Protein AF-A0A811RW99-F1 (afdb_monomer)

Foldseek 3Di:
DDDPPPDPDPDPDDPQPPVRVVVVVCLVCVVPDPPCVVVVNHRPPPPDPVNVVVVVVVVVVVVVVVVVVVVVVVVVVVVVVVVVVVVVVVVVD

Organism: NCBI:txid422564

Secondary structure (DSSP, 8-state):
------PPPTT---PPPHHHHHHHHHHHHTTT-HHHHHTT---TT---HHHHHHHHHHHHHHHHHHHHHHHHHHHHHHHHHHHHHHHHHHHT-

Radius of gyration: 33.34 Å; Cα contacts (8 Å, |Δi|>4): 12; chains: 1; bounding box: 109×20×62 Å

Solvent-accessible surface area (backbone atoms only — not comparable to full-atom values): 5739 Å² total; per-residue (Å²): 136,84,84,84,72,80,74,79,72,90,80,70,73,73,80,74,48,70,69,55,52,49,49,54,49,46,69,75,40,44,92,75,42,62,66,43,57,75,70,67,50,82,42,98,79,70,72,47,73,68,54,52,52,48,51,52,54,50,51,52,50,53,51,55,51,49,55,50,50,54,51,51,50,52,52,50,53,55,51,49,53,51,48,52,54,53,50,53,57,59,75,72,107

Mean predicted aligned error: 16.3 Å

Sequence (93 aa):
MENMLAQPAEGLETPRSSTEIVSKVLSQTSAASTFLKNAGLQTPGSKSARSVAREAQLQEQLQAEKTWADLLQQELDTLKKKGEETEDALAKT

Structure (mmCIF, N/CA/C/O backbone):
data_AF-A0A811RW99-F1
#
_entry.id   AF-A0A811RW99-F1
#
loop_
_atom_site.group_PDB
_atom_site.id
_atom_site.type_symbol
_atom_site.label_atom_id
_atom_site.label_alt_id
_atom_site.label_comp_id
_atom_site.label_asym_id
_atom_site.label_entity_id
_atom_site.label_seq_id
_atom_site.pdbx_PDB_ins_code
_atom_site.Cartn_x
_atom_site.Cartn_y
_atom_site.Cartn_z
_atom_site.occupancy
_atom_site.B_iso_or_equiv
_atom_site.auth_seq_id
_atom_site.auth_comp_id
_atom_site.auth_asym_id
_atom_site.auth_atom_id
_atom_site.pdbx_PDB_model_num
ATOM 1 N N . MET A 1 1 ? -70.561 -12.699 2.367 1.00 40.91 1 MET A N 1
ATOM 2 C CA . MET A 1 1 ? -69.674 -12.601 3.541 1.00 40.91 1 MET A CA 1
ATOM 3 C C . MET A 1 1 ? -68.548 -11.676 3.137 1.00 40.91 1 MET A C 1
ATOM 5 O O . MET A 1 1 ? -67.789 -12.037 2.250 1.00 40.91 1 MET A O 1
ATOM 9 N N . GLU A 1 2 ? -68.570 -10.444 3.642 1.00 42.38 2 GLU A N 1
ATOM 10 C CA . GLU A 1 2 ? -67.573 -9.416 3.330 1.00 42.38 2 GLU A CA 1
ATOM 11 C C . GLU A 1 2 ? -66.230 -9.752 3.980 1.00 42.38 2 GLU A C 1
ATOM 13 O O . GLU A 1 2 ? -66.162 -10.171 5.137 1.00 42.38 2 GLU A O 1
ATOM 18 N N . ASN A 1 3 ? -65.159 -9.578 3.212 1.00 48.56 3 ASN A N 1
ATOM 19 C CA . ASN A 1 3 ? -63.798 -9.874 3.625 1.00 48.56 3 ASN A CA 1
ATOM 20 C C . ASN A 1 3 ? -63.274 -8.735 4.508 1.00 48.56 3 ASN A C 1
ATOM 22 O O . ASN A 1 3 ? -62.841 -7.703 4.000 1.00 48.56 3 ASN A O 1
ATOM 26 N N . MET A 1 4 ? -63.267 -8.929 5.828 1.00 50.94 4 MET A N 1
ATOM 27 C CA . MET A 1 4 ? -62.527 -8.066 6.753 1.00 50.94 4 MET A CA 1
ATOM 28 C C . MET A 1 4 ? -61.027 -8.389 6.698 1.00 50.94 4 MET A C 1
ATOM 30 O O . MET A 1 4 ? -60.480 -9.033 7.590 1.00 50.94 4 MET A O 1
ATOM 34 N N . LEU A 1 5 ? -60.341 -7.938 5.647 1.00 55.78 5 LEU A N 1
ATOM 35 C CA . LEU A 1 5 ? -58.892 -7.755 5.711 1.00 55.78 5 LEU A CA 1
ATOM 36 C C . LEU A 1 5 ? -58.646 -6.404 6.380 1.00 55.78 5 LEU A C 1
ATOM 38 O O . LEU A 1 5 ? -58.714 -5.360 5.736 1.00 55.78 5 LEU A O 1
ATOM 42 N N . ALA A 1 6 ? -58.420 -6.431 7.694 1.00 54.50 6 ALA A N 1
ATOM 43 C CA . ALA A 1 6 ? -57.937 -5.269 8.422 1.00 54.50 6 ALA A CA 1
ATOM 44 C C . ALA A 1 6 ? -56.634 -4.796 7.760 1.00 54.50 6 ALA A C 1
ATOM 46 O O . ALA A 1 6 ? -55.632 -5.513 7.759 1.00 54.50 6 ALA A O 1
ATOM 47 N N . GLN A 1 7 ? -56.673 -3.610 7.151 1.00 55.09 7 GLN A N 1
ATOM 48 C CA . GLN A 1 7 ? -55.470 -2.932 6.684 1.00 55.09 7 GLN A CA 1
ATOM 49 C C . GLN A 1 7 ? -54.531 -2.741 7.887 1.00 55.09 7 GLN A C 1
ATOM 51 O O . GLN A 1 7 ? -55.007 -2.357 8.961 1.00 55.09 7 GLN A O 1
ATOM 56 N N . PRO A 1 8 ? -53.221 -3.015 7.757 1.00 46.69 8 PRO A N 1
ATOM 57 C CA . PRO A 1 8 ? -52.280 -2.709 8.822 1.00 46.69 8 PRO A CA 1
ATOM 58 C C . PRO A 1 8 ? -52.302 -1.197 9.045 1.00 46.69 8 PRO A C 1
ATOM 60 O O . PRO A 1 8 ? -52.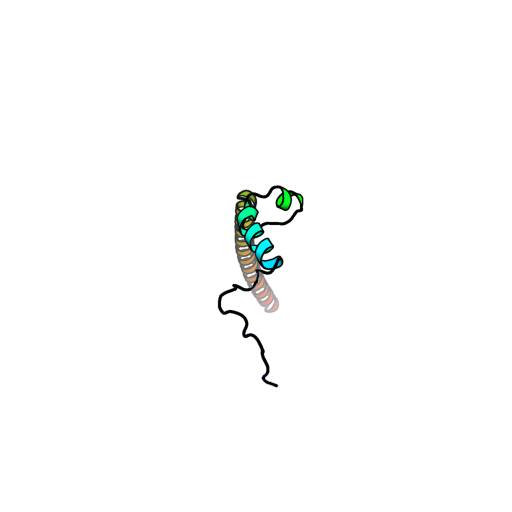211 -0.433 8.086 1.00 46.69 8 PRO A O 1
ATOM 63 N N . ALA A 1 9 ? -52.463 -0.769 10.295 1.00 49.41 9 ALA A N 1
ATOM 64 C CA . ALA A 1 9 ? -52.457 0.642 10.645 1.00 49.41 9 ALA A CA 1
ATOM 65 C C . ALA A 1 9 ? -51.142 1.298 10.182 1.00 49.41 9 ALA A C 1
ATOM 67 O O . ALA A 1 9 ? -50.056 0.928 10.634 1.00 49.41 9 ALA A O 1
ATOM 68 N N . GLU A 1 10 ? -51.267 2.266 9.276 1.00 46.44 10 GLU A N 1
ATOM 69 C CA . GLU A 1 10 ? -50.217 3.199 8.868 1.00 46.44 10 GLU A CA 1
ATOM 70 C C . GLU A 1 10 ? -49.649 3.885 10.122 1.00 46.44 10 GLU A C 1
ATOM 72 O O . GLU A 1 10 ? -50.343 4.661 10.780 1.00 46.44 10 GLU A O 1
ATOM 77 N N . GLY A 1 11 ? -48.404 3.567 10.492 1.00 50.75 11 GLY A N 1
ATOM 78 C CA . GLY A 1 11 ? -47.699 4.261 11.577 1.00 50.75 11 GLY A CA 1
ATOM 79 C C . GLY A 1 11 ? -46.827 3.407 12.496 1.00 50.75 11 GLY A C 1
ATOM 80 O O . GLY A 1 11 ? -46.096 3.967 13.311 1.00 50.75 11 GLY A O 1
ATOM 81 N N . LEU A 1 12 ? -46.841 2.078 12.385 1.00 47.62 12 LEU A N 1
ATOM 82 C CA . LEU A 1 12 ? -45.836 1.266 13.072 1.00 47.62 12 LEU A CA 1
ATOM 83 C C . LEU A 1 12 ? -44.579 1.226 12.204 1.00 47.62 12 LEU A C 1
ATOM 85 O O . LEU A 1 12 ? -44.529 0.470 11.234 1.00 47.62 12 LEU A O 1
ATOM 89 N N . GLU A 1 13 ? -43.570 2.044 12.544 1.00 58.84 13 GLU A N 1
ATOM 90 C CA . GLU A 1 13 ? -42.199 1.795 12.080 1.00 58.84 13 GLU A CA 1
ATOM 91 C C . GLU A 1 13 ? -41.948 0.292 12.223 1.00 58.84 13 GLU A C 1
ATOM 93 O O . GLU A 1 13 ? -42.171 -0.272 13.300 1.00 58.84 13 GLU A O 1
ATOM 98 N N . THR A 1 14 ? -41.548 -0.366 11.132 1.00 61.38 14 THR A N 1
ATOM 99 C CA . THR A 1 14 ? -41.188 -1.786 11.152 1.00 61.38 14 THR A CA 1
ATOM 100 C C . THR A 1 14 ? -40.336 -2.052 12.392 1.00 61.38 14 THR A C 1
ATOM 102 O O . THR A 1 14 ? -39.360 -1.315 12.584 1.00 61.38 14 THR A O 1
ATOM 105 N N . PRO A 1 15 ? -40.682 -3.036 13.250 1.00 64.94 15 PRO A N 1
ATOM 106 C CA . PRO A 1 15 ? -39.892 -3.315 14.437 1.00 64.94 15 PRO A CA 1
ATOM 107 C C . PRO A 1 15 ? -38.443 -3.495 13.994 1.00 64.94 15 PRO A C 1
ATOM 109 O O . PRO A 1 15 ? -38.163 -4.376 13.179 1.00 64.94 15 PRO A O 1
ATOM 112 N N . ARG A 1 16 ? -37.552 -2.602 14.449 1.00 70.56 16 ARG A N 1
ATOM 113 C CA . ARG A 1 16 ? -36.153 -2.599 14.007 1.00 70.56 16 ARG A CA 1
ATOM 114 C C . ARG A 1 16 ? -35.600 -4.006 14.163 1.00 70.56 16 ARG A C 1
ATOM 116 O O . ARG A 1 16 ? -35.724 -4.604 15.235 1.00 70.56 16 ARG A O 1
ATOM 123 N N . SER A 1 17 ? -35.018 -4.534 13.091 1.00 84.25 17 SER A N 1
ATOM 124 C CA . SER A 1 17 ? -34.448 -5.877 13.122 1.00 84.25 17 SER A CA 1
ATOM 125 C C . SER A 1 17 ? -33.398 -5.944 14.229 1.00 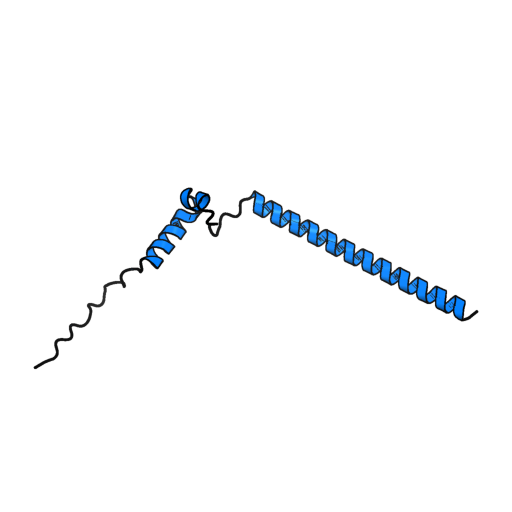84.25 17 SER A C 1
ATOM 127 O O . SER A 1 17 ? -32.647 -4.987 14.434 1.00 84.25 17 SER A O 1
ATOM 129 N N . SER A 1 18 ? -33.291 -7.072 14.934 1.00 84.75 18 SER A N 1
ATOM 130 C CA . SER A 1 18 ? -32.282 -7.238 15.988 1.00 84.75 18 SER A CA 1
ATOM 131 C C . SER A 1 18 ? -30.870 -6.940 15.473 1.00 84.75 18 SER A C 1
ATOM 133 O O . SER A 1 18 ? -30.076 -6.328 16.181 1.00 84.75 18 SER A O 1
ATOM 135 N N . THR A 1 19 ? -30.576 -7.283 14.216 1.00 82.12 19 THR A N 1
ATOM 136 C CA . THR A 1 19 ? -29.320 -6.924 13.540 1.00 82.12 19 THR A CA 1
ATOM 137 C C . THR A 1 19 ? -29.120 -5.418 13.397 1.00 82.12 19 THR A C 1
ATOM 139 O O . THR A 1 19 ? -28.010 -4.931 13.591 1.00 82.12 19 THR A O 1
ATOM 142 N N . GLU A 1 20 ? -30.175 -4.666 13.100 1.00 82.81 20 GLU A N 1
ATOM 143 C CA . GLU A 1 20 ? -30.127 -3.210 12.957 1.00 82.81 20 GLU A CA 1
ATOM 144 C C . GLU A 1 20 ? -29.924 -2.523 14.314 1.00 82.81 20 GLU A C 1
ATOM 146 O O . GLU A 1 20 ? -29.103 -1.615 14.447 1.00 82.81 20 GLU A O 1
ATOM 151 N N . ILE A 1 21 ? -30.607 -3.015 15.353 1.00 83.44 21 ILE A N 1
ATOM 152 C CA . ILE A 1 21 ? -30.440 -2.536 16.731 1.00 83.44 21 ILE A CA 1
ATOM 153 C C . ILE A 1 21 ? -29.007 -2.790 17.205 1.00 83.44 21 ILE A C 1
ATOM 155 O O . ILE A 1 21 ? -28.348 -1.875 17.700 1.00 83.44 21 ILE A O 1
ATOM 159 N N . VAL A 1 22 ? -28.501 -4.012 17.017 1.00 81.69 22 VAL A N 1
ATOM 160 C CA . VAL A 1 22 ? -27.128 -4.377 17.387 1.00 81.69 22 VAL A CA 1
ATOM 161 C C . VAL A 1 22 ? -26.122 -3.545 16.599 1.00 81.69 22 VAL A C 1
ATOM 163 O O . VAL A 1 22 ? -25.193 -3.014 17.199 1.00 81.69 22 VAL A O 1
ATOM 166 N N . SER A 1 23 ? -26.321 -3.356 15.291 1.00 79.94 23 SER A N 1
ATOM 167 C CA . SER A 1 23 ? -25.457 -2.503 14.468 1.00 79.94 23 SER A CA 1
ATOM 168 C C . SER A 1 23 ? -25.406 -1.071 15.006 1.00 79.94 23 SER A C 1
ATOM 170 O O . SER A 1 23 ? -24.317 -0.552 15.243 1.00 79.94 23 SER A O 1
ATOM 172 N N . LYS A 1 24 ? -26.559 -0.464 15.313 1.00 80.38 24 LYS A N 1
ATOM 173 C CA . LYS A 1 24 ? -26.625 0.902 15.849 1.00 80.38 24 LYS A CA 1
ATOM 174 C C . LYS A 1 24 ? -25.947 1.036 17.210 1.00 80.38 24 LYS A C 1
ATOM 176 O O . LYS A 1 24 ? -25.188 1.982 17.414 1.00 80.38 24 LYS A O 1
ATOM 181 N N . VAL A 1 25 ? -26.179 0.088 18.118 1.00 78.25 25 VAL A N 1
ATOM 182 C CA . VAL A 1 25 ? -25.514 0.067 19.426 1.00 78.25 25 VAL A CA 1
ATOM 183 C C . VAL A 1 25 ? -24.009 -0.073 19.228 1.00 78.25 25 VAL A C 1
ATOM 185 O O . VAL A 1 25 ? -23.256 0.764 19.716 1.00 78.25 25 VAL A O 1
ATOM 188 N N . LEU A 1 26 ? -23.554 -1.052 18.443 1.00 77.25 26 LEU A N 1
ATOM 189 C CA . LEU A 1 26 ? -22.133 -1.258 18.165 1.00 77.25 26 LEU A CA 1
ATOM 190 C C . LEU A 1 26 ? -21.476 -0.028 17.532 1.00 77.25 26 LEU A C 1
ATOM 192 O O . LEU A 1 26 ? -20.348 0.280 17.903 1.00 77.25 26 LEU A O 1
ATOM 196 N N . SER A 1 27 ? -22.152 0.710 16.650 1.00 72.88 27 SER A N 1
ATOM 197 C CA . SER A 1 27 ? -21.642 1.974 16.103 1.00 72.88 27 SER A CA 1
ATOM 198 C C . SER A 1 27 ? -21.522 3.077 17.160 1.00 72.88 27 SER A C 1
ATOM 200 O O . SER A 1 27 ? -20.587 3.869 17.104 1.00 72.88 27 SER A O 1
ATOM 202 N N . GLN A 1 28 ? -22.419 3.117 18.149 1.00 73.94 28 GLN A N 1
ATOM 203 C CA . GLN A 1 28 ? -22.387 4.098 19.241 1.00 73.94 28 GLN A CA 1
ATOM 204 C C . GLN A 1 28 ? -21.333 3.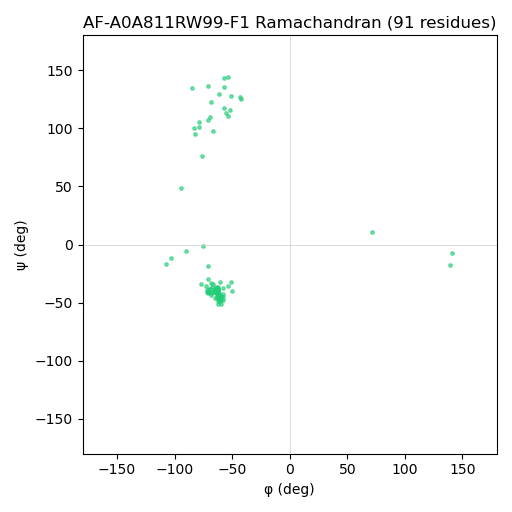775 20.316 1.00 73.94 28 GLN A C 1
ATOM 206 O O . GLN A 1 28 ? -20.745 4.690 20.887 1.00 73.94 28 GLN A O 1
ATOM 211 N N . THR A 1 29 ? -21.072 2.492 20.597 1.00 70.38 29 THR A N 1
ATOM 212 C CA . THR A 1 29 ? -20.143 2.045 21.663 1.00 70.38 29 THR A CA 1
ATOM 213 C C . THR A 1 29 ? -18.771 1.567 21.154 1.00 70.38 29 THR A C 1
ATOM 215 O O . THR A 1 29 ? -17.820 1.446 21.931 1.00 70.38 29 THR A O 1
ATOM 218 N N . SER A 1 30 ? -18.602 1.369 19.840 1.00 65.19 30 SER A N 1
ATOM 219 C CA . SER A 1 30 ? -17.408 0.752 19.228 1.00 65.19 30 SER A CA 1
ATOM 220 C C . SER A 1 30 ? -16.064 1.337 19.673 1.00 65.19 30 SER A C 1
ATOM 222 O O . SER A 1 30 ? -15.105 0.600 19.893 1.00 65.19 30 SER A O 1
ATOM 224 N N . ALA A 1 31 ? -15.947 2.653 19.835 1.00 62.44 31 ALA A N 1
ATOM 225 C CA . ALA A 1 31 ? -14.666 3.255 20.213 1.00 62.44 31 ALA A CA 1
ATOM 226 C C . ALA A 1 31 ? -14.266 2.952 21.679 1.00 62.44 31 ALA A C 1
ATOM 228 O O . ALA A 1 31 ? -13.076 2.846 22.007 1.00 62.44 31 ALA A O 1
ATOM 229 N N . ALA A 1 32 ? -15.255 2.772 22.561 1.00 65.19 32 ALA A N 1
ATOM 230 C CA . ALA A 1 32 ? -15.072 2.691 24.010 1.00 65.19 32 ALA A CA 1
ATOM 231 C C . ALA A 1 32 ? -15.243 1.277 24.592 1.00 65.19 32 ALA A C 1
ATOM 233 O O . ALA A 1 32 ? -14.792 1.030 25.708 1.00 65.19 32 ALA A O 1
ATOM 234 N N . SER A 1 33 ? -15.847 0.332 23.863 1.00 73.88 33 SER A N 1
ATOM 235 C CA . SER A 1 33 ? -16.119 -1.010 24.390 1.00 73.88 33 SER A CA 1
ATOM 236 C C . SER A 1 33 ? -14.849 -1.852 24.568 1.00 73.88 33 SER A C 1
ATOM 238 O O . SER A 1 33 ? -14.275 -2.370 23.608 1.00 73.88 33 SER A O 1
ATOM 240 N N . THR A 1 34 ? -14.431 -2.046 25.821 1.00 74.31 34 THR A N 1
ATOM 241 C CA . THR A 1 34 ? -13.345 -2.969 26.202 1.00 74.31 34 THR A CA 1
ATOM 242 C C . THR A 1 34 ? -13.662 -4.413 25.815 1.00 74.31 34 THR A C 1
ATOM 244 O O . THR A 1 3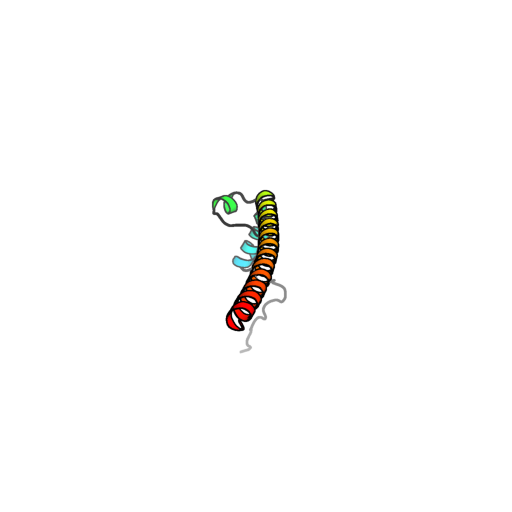4 ? -12.765 -5.161 25.442 1.00 74.31 34 THR A O 1
ATOM 247 N N . PHE A 1 35 ? -14.941 -4.801 25.836 1.00 79.19 35 PHE A N 1
ATOM 248 C CA . PHE A 1 35 ? -15.375 -6.140 25.439 1.00 79.19 35 PHE A CA 1
ATOM 249 C C . PHE A 1 35 ? -15.0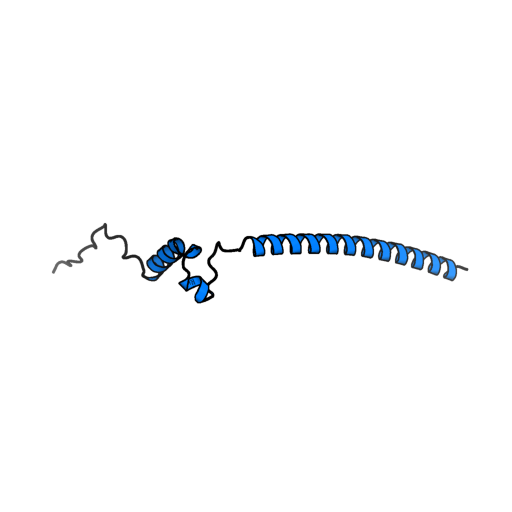13 -6.454 23.981 1.00 79.19 35 PHE A C 1
ATOM 251 O O . PHE A 1 35 ? -14.420 -7.495 23.711 1.00 79.19 35 PHE A O 1
ATOM 258 N N . LEU A 1 36 ? -15.293 -5.534 23.049 1.00 78.38 36 LEU A N 1
ATOM 259 C CA . LEU A 1 36 ? -14.970 -5.725 21.628 1.00 78.38 36 LEU A CA 1
ATOM 260 C C . LEU A 1 36 ? -13.456 -5.783 21.391 1.00 78.38 36 LEU A C 1
ATOM 262 O O . LEU A 1 36 ? -12.988 -6.616 20.618 1.00 78.38 36 LEU A O 1
ATOM 266 N N . LYS A 1 37 ? -12.688 -4.959 22.120 1.00 75.75 37 LYS A N 1
ATOM 267 C CA . LYS A 1 37 ? -11.216 -4.980 22.090 1.00 75.75 37 LYS A CA 1
ATOM 268 C C . LYS A 1 37 ? -10.665 -6.325 22.565 1.00 75.75 37 LYS A C 1
ATOM 270 O O . LYS A 1 37 ? -9.798 -6.889 21.906 1.00 75.75 37 LYS A O 1
ATOM 275 N N . ASN A 1 38 ? -11.206 -6.863 23.658 1.00 80.19 38 ASN A N 1
ATOM 276 C CA . ASN A 1 38 ? -10.805 -8.165 24.195 1.00 80.19 38 ASN A CA 1
ATOM 277 C C . ASN A 1 38 ? -11.211 -9.326 23.276 1.00 80.19 38 ASN A C 1
ATOM 279 O O . ASN A 1 38 ? -10.485 -10.309 23.182 1.00 80.19 38 ASN A O 1
ATOM 283 N N . ALA A 1 39 ? -12.337 -9.201 22.570 1.00 81.94 39 ALA A N 1
ATOM 284 C CA . ALA A 1 39 ? -12.789 -10.170 21.573 1.00 81.94 39 ALA A CA 1
ATOM 285 C C . ALA A 1 39 ? -12.000 -10.107 20.246 1.00 81.94 39 ALA A C 1
ATOM 287 O O . ALA A 1 39 ? -12.298 -10.862 19.324 1.00 81.94 39 ALA A O 1
ATOM 288 N N . GLY A 1 40 ? -11.023 -9.200 20.115 1.00 73.38 40 GLY A N 1
ATOM 289 C CA . GLY A 1 40 ? -10.239 -9.018 18.890 1.00 73.38 40 GLY A CA 1
ATOM 290 C C . GLY A 1 40 ? -11.018 -8.379 17.735 1.00 73.38 40 GLY A C 1
ATOM 291 O O . GLY A 1 40 ? -10.528 -8.339 16.606 1.00 73.38 40 GLY A O 1
ATOM 292 N N . LEU A 1 41 ? -12.220 -7.861 17.997 1.00 74.94 41 LEU A N 1
ATOM 293 C CA . LEU A 1 41 ? -13.045 -7.204 16.994 1.00 74.94 41 LEU A CA 1
ATOM 294 C C . LEU A 1 41 ? -12.522 -5.780 16.789 1.00 74.94 41 LEU A C 1
ATOM 296 O O . LEU A 1 41 ? -12.700 -4.901 17.634 1.00 74.94 41 LEU A O 1
ATOM 300 N N . GLN A 1 42 ? -11.839 -5.563 15.663 1.00 64.94 42 GLN A N 1
ATOM 301 C CA . GLN A 1 42 ? -11.343 -4.242 15.295 1.00 64.94 42 GLN A CA 1
ATOM 302 C C . GLN A 1 42 ? -12.516 -3.324 14.974 1.00 64.94 42 GLN A C 1
ATOM 304 O O . GLN A 1 42 ? -13.326 -3.609 14.092 1.00 64.94 42 GLN A O 1
ATOM 309 N N . THR A 1 43 ? -12.605 -2.210 15.691 1.00 65.81 43 THR A N 1
ATOM 310 C CA . THR A 1 43 ? -13.657 -1.233 15.445 1.00 65.81 43 THR A CA 1
ATOM 311 C C . THR A 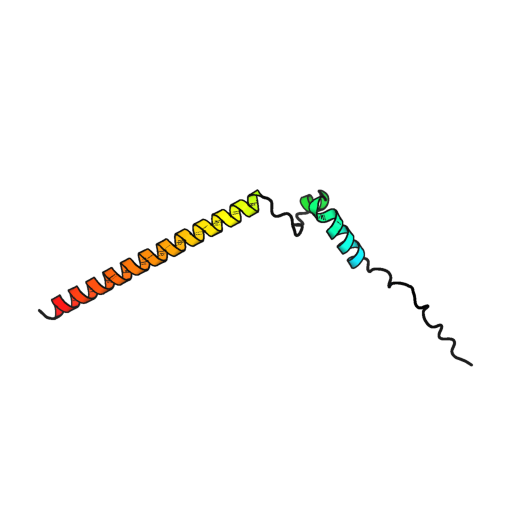1 43 ? -13.238 -0.284 14.323 1.00 65.81 43 THR A C 1
ATOM 313 O O . THR A 1 43 ? -12.086 0.174 14.302 1.00 65.81 43 THR A O 1
ATOM 316 N N . PRO A 1 44 ? -14.134 -0.000 13.358 1.00 56.84 44 PRO A N 1
ATOM 317 C CA . PRO A 1 44 ? -13.835 0.884 12.239 1.00 56.84 44 PRO A CA 1
ATOM 318 C C . PRO A 1 44 ? -13.641 2.301 12.786 1.00 56.84 44 PRO A C 1
ATOM 320 O O . PRO A 1 44 ? -14.597 3.003 13.092 1.00 56.84 44 PRO A O 1
ATOM 323 N N . GLY A 1 45 ? -12.386 2.691 12.999 1.00 57.06 45 GLY A N 1
ATOM 324 C CA . GLY A 1 45 ? -12.018 3.993 13.563 1.00 57.06 45 GLY A CA 1
ATOM 325 C C . GLY A 1 45 ? -10.880 3.939 14.575 1.00 57.06 45 GLY A C 1
ATOM 326 O O . GLY A 1 45 ? -10.229 4.951 14.807 1.00 57.06 45 GLY A O 1
ATOM 327 N N . SER A 1 46 ? -10.562 2.769 15.134 1.00 59.31 46 SER A N 1
ATOM 328 C CA . SER A 1 46 ? -9.479 2.638 16.113 1.00 59.31 46 SER A CA 1
ATOM 329 C C . SER A 1 46 ? -8.152 2.219 15.466 1.00 59.31 46 SER A C 1
ATOM 331 O O . SER A 1 46 ? -7.476 1.314 15.960 1.00 59.31 46 SER A O 1
ATOM 333 N N . LYS A 1 47 ? -7.728 2.877 14.377 1.00 64.31 47 LYS A N 1
ATOM 334 C CA . LYS A 1 47 ? -6.299 2.848 14.029 1.00 64.31 47 LYS A CA 1
ATOM 335 C C . LYS A 1 47 ? -5.585 3.659 15.110 1.00 64.31 47 LYS A C 1
ATOM 337 O O . LYS A 1 47 ? -5.774 4.867 15.207 1.00 64.31 47 LYS A O 1
ATOM 342 N N . SER A 1 48 ? -4.822 2.991 15.973 1.00 70.12 48 SER A N 1
ATOM 343 C CA . SER A 1 48 ? -4.021 3.672 16.994 1.00 70.12 48 SER A CA 1
ATOM 344 C C . SER A 1 48 ? -3.132 4.729 16.328 1.00 70.12 48 SER A C 1
ATOM 346 O O . SER A 1 48 ? -2.600 4.488 15.247 1.00 70.12 48 SER A O 1
ATOM 348 N N . ALA A 1 49 ? -2.895 5.875 16.972 1.00 75.81 49 ALA A N 1
ATOM 349 C CA . ALA A 1 49 ? -1.961 6.882 16.453 1.00 75.81 49 ALA A CA 1
ATOM 350 C C . ALA A 1 49 ? -0.592 6.267 16.090 1.00 75.81 49 ALA A C 1
ATOM 352 O O . ALA A 1 49 ? 0.027 6.643 15.098 1.00 75.81 49 ALA A O 1
ATOM 353 N N . ARG A 1 50 ? -0.172 5.227 16.828 1.00 76.94 50 ARG A N 1
ATOM 354 C CA . ARG A 1 50 ? 1.022 4.430 16.523 1.00 76.94 50 ARG A CA 1
ATOM 355 C C . ARG A 1 50 ? 0.910 3.649 15.208 1.00 76.94 50 ARG A C 1
ATOM 357 O O . ARG A 1 50 ? 1.899 3.559 14.489 1.00 76.94 50 ARG A O 1
ATOM 364 N N . SER A 1 51 ? -0.250 3.072 14.888 1.00 79.75 51 SER A N 1
ATOM 365 C CA . SER A 1 51 ? -0.435 2.357 13.619 1.00 79.75 51 SER A CA 1
ATOM 366 C C . SER A 1 51 ? -0.464 3.316 12.435 1.00 79.75 51 SER A C 1
ATOM 368 O O . SER A 1 51 ? 0.125 3.000 11.411 1.00 79.75 51 SER A O 1
ATOM 370 N N . VAL A 1 52 ? -1.077 4.494 12.590 1.00 83.56 52 VAL A N 1
ATOM 371 C CA . VAL A 1 52 ? -1.087 5.538 11.550 1.00 83.56 52 VAL A CA 1
ATOM 372 C C . VAL A 1 52 ? 0.327 6.063 11.292 1.00 83.56 52 VAL A C 1
ATOM 374 O O . VAL A 1 52 ? 0.752 6.135 10.145 1.00 83.56 52 VAL A O 1
ATOM 377 N N . ALA A 1 53 ? 1.092 6.349 12.351 1.00 84.88 53 ALA A N 1
ATOM 378 C CA . ALA A 1 53 ? 2.485 6.773 12.221 1.00 84.88 53 ALA A CA 1
ATOM 379 C C . ALA A 1 53 ? 3.354 5.702 11.541 1.00 84.88 53 ALA A C 1
ATOM 381 O O . ALA A 1 53 ? 4.157 6.016 10.668 1.00 84.88 53 ALA A O 1
ATOM 382 N N . ARG A 1 54 ? 3.159 4.423 11.892 1.00 89.31 54 ARG A N 1
ATOM 383 C CA . ARG A 1 54 ? 3.872 3.309 11.255 1.00 89.31 54 ARG A CA 1
ATOM 384 C C . ARG A 1 54 ? 3.500 3.154 9.780 1.00 89.31 54 ARG A C 1
ATOM 386 O O . ARG A 1 54 ? 4.374 2.881 8.969 1.00 89.31 54 ARG A O 1
ATOM 393 N N . GLU A 1 55 ? 2.225 3.308 9.435 1.00 88.62 55 GLU A N 1
ATOM 394 C CA . GLU A 1 55 ? 1.744 3.262 8.049 1.00 88.62 55 GLU A CA 1
ATOM 395 C C . GLU A 1 55 ? 2.377 4.385 7.213 1.00 88.62 55 GLU A C 1
ATOM 397 O O . GLU A 1 55 ? 2.920 4.109 6.146 1.00 88.62 55 GLU A O 1
ATOM 402 N N . ALA A 1 56 ? 2.422 5.612 7.742 1.00 91.06 56 ALA A N 1
ATOM 403 C CA . ALA A 1 56 ? 3.091 6.740 7.094 1.00 91.06 56 ALA A CA 1
ATOM 404 C C . ALA A 1 56 ? 4.602 6.500 6.908 1.00 91.06 56 ALA A C 1
ATOM 406 O O . ALA A 1 56 ? 5.129 6.686 5.815 1.00 91.06 56 ALA A O 1
ATOM 407 N N . GLN A 1 57 ? 5.288 6.002 7.942 1.00 93.88 57 GLN A N 1
ATOM 408 C CA . GLN A 1 57 ? 6.717 5.680 7.875 1.00 93.88 57 GLN A CA 1
ATOM 409 C C . GLN A 1 57 ? 7.023 4.578 6.844 1.00 93.88 57 GLN A C 1
ATOM 411 O O . GLN A 1 57 ? 8.066 4.594 6.191 1.00 93.88 57 GLN A O 1
ATOM 416 N N . LEU A 1 58 ? 6.141 3.583 6.706 1.00 95.38 58 LEU A N 1
ATOM 417 C CA . LEU A 1 58 ? 6.288 2.532 5.696 1.00 95.38 58 LEU A CA 1
ATOM 418 C C . LEU A 1 58 ? 6.076 3.078 4.283 1.00 95.38 58 LEU A C 1
ATOM 420 O O . LEU A 1 58 ? 6.792 2.685 3.365 1.00 95.38 58 LEU A O 1
ATOM 424 N N . GLN A 1 59 ? 5.123 3.994 4.105 1.00 94.69 59 GLN A N 1
ATOM 425 C CA . GLN A 1 59 ? 4.912 4.651 2.818 1.00 94.69 59 GLN A CA 1
ATOM 426 C C . GLN A 1 59 ? 6.115 5.501 2.405 1.00 94.69 59 GLN A C 1
ATOM 428 O O . GLN A 1 59 ? 6.508 5.449 1.243 1.00 94.69 59 GLN A O 1
ATOM 433 N N . GLU A 1 60 ? 6.725 6.234 3.336 1.00 94.94 60 GLU A N 1
ATOM 434 C CA . GLU A 1 60 ? 7.939 7.012 3.073 1.00 94.94 60 GLU A CA 1
ATOM 435 C C . GLU A 1 60 ? 9.102 6.117 2.623 1.00 94.94 60 GLU A C 1
ATOM 437 O O . GLU A 1 60 ? 9.710 6.374 1.585 1.00 94.94 60 GLU A O 1
ATOM 442 N N . GLN A 1 61 ? 9.357 5.018 3.344 1.00 95.56 61 GLN A N 1
ATOM 443 C CA . GLN A 1 61 ? 10.394 4.045 2.976 1.00 95.56 61 GLN A CA 1
ATOM 444 C C . GLN A 1 61 ? 10.159 3.458 1.583 1.00 95.56 61 GLN A C 1
ATOM 446 O O . GLN A 1 61 ? 11.092 3.376 0.791 1.00 95.56 61 GLN A O 1
ATOM 451 N N . LEU A 1 62 ? 8.911 3.111 1.256 1.00 96.31 62 LEU A N 1
ATOM 452 C CA . LEU A 1 62 ? 8.570 2.576 -0.059 1.00 96.31 62 LEU A CA 1
ATOM 453 C C . LEU A 1 62 ? 8.830 3.589 -1.183 1.00 96.31 62 LEU A C 1
ATOM 455 O O . LEU A 1 62 ? 9.247 3.205 -2.272 1.00 96.31 62 LEU A O 1
ATOM 459 N N . GLN A 1 63 ? 8.567 4.877 -0.947 1.00 95.75 63 GLN A N 1
ATOM 460 C CA . GLN A 1 63 ? 8.861 5.917 -1.934 1.00 95.75 63 GLN A CA 1
ATOM 461 C C . GLN A 1 63 ? 10.369 6.104 -2.110 1.00 95.75 63 GLN A C 1
ATOM 463 O O . GLN A 1 63 ? 10.832 6.167 -3.244 1.00 95.75 63 GLN A O 1
ATOM 468 N N . ALA A 1 64 ? 11.131 6.129 -1.015 1.00 95.56 64 ALA A N 1
ATOM 469 C CA . ALA A 1 64 ? 12.588 6.226 -1.070 1.00 95.56 64 ALA A CA 1
ATOM 470 C C . ALA A 1 64 ? 13.232 5.023 -1.783 1.00 95.56 64 ALA A C 1
ATOM 472 O O . ALA A 1 64 ? 14.179 5.182 -2.546 1.00 95.56 64 ALA A O 1
ATOM 473 N N . GLU A 1 65 ? 12.706 3.817 -1.568 1.00 94.88 65 GLU A N 1
ATOM 474 C CA . GLU A 1 65 ? 13.191 2.616 -2.249 1.00 94.88 65 GLU A CA 1
ATOM 475 C C . GLU A 1 65 ? 12.883 2.652 -3.750 1.00 94.88 65 GLU A C 1
ATOM 477 O O . GLU A 1 65 ? 13.748 2.325 -4.558 1.00 94.88 65 GLU A O 1
ATOM 482 N N . LYS A 1 66 ? 11.688 3.113 -4.141 1.00 96.31 66 LYS A N 1
ATOM 483 C CA . LYS A 1 66 ? 11.332 3.282 -5.558 1.00 96.31 66 LYS A CA 1
ATOM 484 C C . LYS A 1 66 ? 12.240 4.275 -6.268 1.00 96.31 66 LYS A C 1
ATOM 486 O O . LYS A 1 66 ? 12.755 3.956 -7.331 1.00 96.31 66 LYS A O 1
ATOM 491 N N . THR A 1 67 ? 12.475 5.445 -5.676 1.00 95.62 67 THR A N 1
ATOM 492 C CA . THR A 1 67 ? 13.356 6.442 -6.296 1.00 95.62 67 THR A CA 1
ATOM 493 C C . THR A 1 67 ? 14.788 5.935 -6.418 1.00 95.62 67 THR A C 1
ATOM 495 O O . THR A 1 67 ? 15.455 6.208 -7.414 1.00 95.62 67 THR A O 1
ATOM 498 N N . TRP A 1 68 ? 15.264 5.172 -5.431 1.00 95.19 68 TRP A N 1
ATOM 499 C CA . TRP A 1 68 ? 16.585 4.560 -5.491 1.00 95.19 68 TRP A CA 1
ATOM 500 C C . TRP A 1 68 ? 16.672 3.466 -6.562 1.00 95.19 68 TRP A C 1
ATOM 502 O O . TRP A 1 68 ? 17.648 3.419 -7.308 1.00 95.19 68 TRP A O 1
ATOM 512 N N . ALA A 1 69 ? 15.639 2.631 -6.688 1.00 96.12 69 ALA A N 1
ATOM 513 C CA . ALA A 1 69 ? 15.553 1.617 -7.734 1.00 96.12 69 ALA A CA 1
ATOM 514 C C . ALA A 1 69 ? 15.532 2.239 -9.140 1.00 96.12 69 ALA A C 1
ATOM 516 O O . ALA A 1 69 ? 16.249 1.765 -10.019 1.00 96.12 69 ALA A O 1
ATOM 517 N N . ASP A 1 70 ? 14.777 3.322 -9.337 1.00 95.62 70 ASP A N 1
ATOM 518 C CA . ASP A 1 70 ? 14.721 4.042 -10.614 1.00 95.62 70 ASP A CA 1
ATOM 519 C C . ASP A 1 70 ? 16.093 4.627 -10.991 1.00 95.62 70 ASP A C 1
ATOM 521 O O . ASP A 1 70 ? 16.533 4.505 -12.137 1.00 95.62 70 ASP A O 1
ATOM 525 N N . LEU A 1 71 ? 16.807 5.210 -10.021 1.00 96.00 71 LEU A N 1
ATOM 526 C CA . LEU A 1 71 ? 18.162 5.723 -10.236 1.00 96.00 71 LEU A CA 1
ATOM 527 C C . LEU A 1 71 ? 19.134 4.599 -10.615 1.00 96.00 71 LEU A C 1
ATOM 529 O O . LEU A 1 71 ? 19.898 4.736 -11.569 1.00 96.00 71 LEU A O 1
ATOM 533 N N . LEU A 1 72 ? 19.086 3.476 -9.895 1.00 95.81 72 LEU A N 1
ATOM 534 C CA . LEU A 1 72 ? 19.959 2.337 -10.158 1.00 95.81 72 LEU A CA 1
ATOM 535 C C . LEU A 1 72 ? 19.681 1.717 -11.534 1.00 95.81 72 LEU A C 1
ATOM 537 O O . LEU A 1 72 ? 20.614 1.354 -12.251 1.00 95.81 72 LEU A O 1
ATOM 541 N N . GLN A 1 73 ? 18.410 1.634 -11.932 1.00 95.56 73 GLN A N 1
ATOM 542 C CA . GLN A 1 73 ? 18.022 1.169 -13.260 1.00 95.56 73 GLN A CA 1
ATOM 543 C C . GLN A 1 73 ? 18.588 2.086 -14.351 1.00 95.56 73 GLN A C 1
ATOM 545 O O . GLN A 1 73 ? 19.155 1.600 -15.329 1.00 95.56 73 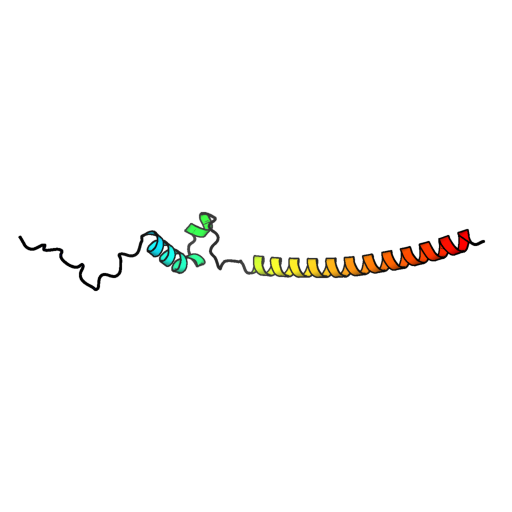GLN A O 1
ATOM 550 N N . GLN A 1 74 ? 18.505 3.405 -14.159 1.00 94.62 74 GLN A N 1
ATOM 551 C CA . GLN A 1 74 ? 19.087 4.369 -15.087 1.00 94.62 74 GLN A CA 1
ATOM 552 C C . GLN A 1 74 ? 20.610 4.201 -15.195 1.00 94.62 74 GLN A C 1
ATOM 554 O O . GLN A 1 74 ? 21.155 4.216 -16.301 1.00 94.62 74 GLN A O 1
ATOM 559 N N . GLU A 1 75 ? 21.313 4.018 -14.075 1.00 94.38 75 GLU A N 1
ATOM 560 C CA . GLU A 1 75 ? 22.757 3.766 -14.088 1.00 94.38 75 GLU A CA 1
ATOM 561 C C . GLU A 1 75 ? 23.100 2.484 -14.854 1.00 94.38 75 GLU A C 1
ATOM 563 O O . GLU A 1 75 ? 23.977 2.509 -15.722 1.00 94.38 75 GLU A O 1
ATOM 568 N N . LEU A 1 76 ? 22.371 1.391 -14.613 1.00 94.75 76 LEU A N 1
ATOM 569 C CA . LEU A 1 76 ? 22.556 0.132 -15.337 1.00 94.75 76 LEU A CA 1
ATOM 570 C C . LEU A 1 76 ? 22.337 0.292 -16.841 1.00 94.75 76 LEU A C 1
ATOM 572 O O . LEU A 1 76 ? 23.157 -0.188 -17.624 1.00 94.75 76 LEU A O 1
ATOM 576 N N . ASP A 1 77 ? 21.293 1.007 -17.254 1.00 94.00 77 ASP A N 1
ATOM 577 C CA . ASP A 1 77 ? 21.012 1.253 -18.668 1.00 94.00 77 ASP A CA 1
ATOM 578 C C . ASP A 1 77 ? 22.127 2.083 -19.323 1.00 94.00 77 ASP A C 1
ATOM 580 O O . ASP A 1 77 ? 22.578 1.771 -20.430 1.00 94.00 77 ASP A O 1
ATOM 584 N N . THR A 1 78 ? 22.641 3.106 -18.629 1.00 92.75 78 THR A N 1
ATOM 585 C CA . THR A 1 78 ? 23.772 3.896 -19.145 1.00 92.75 78 THR A CA 1
ATOM 586 C C . THR A 1 78 ? 25.051 3.075 -19.260 1.00 92.75 78 THR A C 1
ATOM 588 O O . THR A 1 78 ? 25.800 3.235 -20.227 1.00 92.75 78 T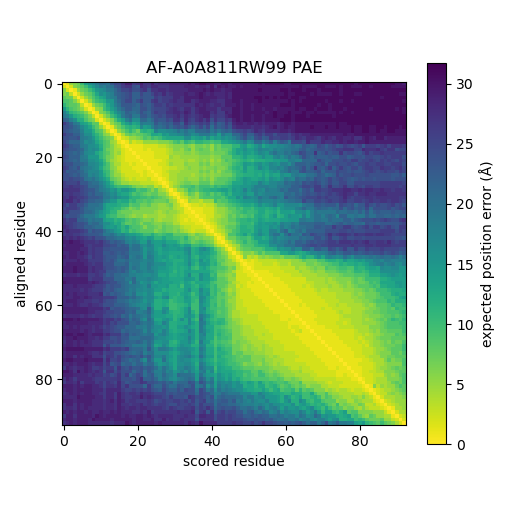HR A O 1
ATOM 591 N N . LEU A 1 79 ? 25.309 2.191 -18.295 1.00 91.25 79 LEU A N 1
ATOM 592 C CA . LEU A 1 79 ? 26.502 1.358 -18.283 1.00 91.25 79 LEU A CA 1
ATOM 593 C C . LEU A 1 79 ? 26.422 0.278 -19.360 1.00 91.25 79 LEU A C 1
ATOM 595 O O . LEU A 1 79 ? 27.399 0.053 -20.070 1.00 91.25 79 LEU A O 1
ATOM 599 N N . LYS A 1 80 ? 25.244 -0.326 -19.536 1.00 92.62 80 LYS A N 1
ATOM 600 C CA . LYS A 1 80 ? 24.974 -1.296 -20.595 1.00 92.62 80 LYS A CA 1
ATOM 601 C C . LYS A 1 80 ? 25.186 -0.679 -21.973 1.00 92.62 80 LYS A C 1
ATOM 603 O O . LYS A 1 80 ? 25.915 -1.250 -22.774 1.00 92.62 80 LYS A O 1
ATOM 608 N N . LYS A 1 81 ? 24.638 0.516 -22.215 1.00 90.94 81 LYS A N 1
ATOM 609 C CA . LYS A 1 81 ? 24.830 1.229 -23.482 1.00 90.94 81 LYS A CA 1
ATOM 610 C C . LYS A 1 81 ? 26.308 1.512 -23.765 1.00 90.94 81 LYS A C 1
ATOM 612 O O . LYS A 1 81 ? 26.774 1.278 -24.872 1.00 90.94 81 LYS A O 1
ATOM 617 N N . LYS A 1 82 ? 27.063 1.967 -22.758 1.00 88.38 82 LYS A N 1
ATOM 618 C CA . LYS A 1 82 ? 28.517 2.154 -22.897 1.00 88.38 82 LYS A CA 1
ATOM 619 C C . LYS A 1 82 ? 29.239 0.839 -23.193 1.00 88.38 82 LYS A C 1
ATOM 621 O O . LYS A 1 82 ? 30.160 0.835 -23.998 1.00 88.38 82 LYS A O 1
ATOM 626 N N . GLY A 1 83 ? 28.826 -0.256 -22.556 1.00 84.50 83 GLY A N 1
ATOM 627 C CA . GLY A 1 83 ? 29.356 -1.594 -22.811 1.00 84.50 83 GLY A CA 1
ATOM 628 C C . GLY A 1 83 ? 29.154 -2.023 -24.264 1.00 84.50 83 GLY A C 1
ATOM 629 O O . GLY A 1 83 ? 30.127 -2.359 -24.933 1.00 84.50 83 GLY A O 1
ATOM 630 N N . GLU A 1 84 ? 27.923 -1.914 -24.769 1.00 84.50 84 GLU A N 1
ATOM 631 C CA . GLU A 1 84 ? 27.579 -2.214 -26.167 1.00 84.50 84 GLU A CA 1
ATOM 632 C C . GLU A 1 84 ? 28.406 -1.359 -27.144 1.00 84.50 84 GLU A C 1
ATOM 634 O O . GLU A 1 84 ? 29.005 -1.888 -28.075 1.00 84.50 84 GLU A O 1
ATOM 639 N N . GLU A 1 85 ? 28.545 -0.054 -26.886 1.00 77.19 85 GLU A N 1
ATOM 640 C CA . GLU A 1 85 ? 29.371 0.845 -27.707 1.00 77.19 85 GLU A CA 1
ATOM 641 C C . GLU A 1 85 ? 30.859 0.449 -27.708 1.00 77.19 85 GLU A C 1
ATOM 643 O O . GLU A 1 85 ? 31.531 0.544 -28.739 1.00 77.19 85 GLU A O 1
ATOM 648 N N . THR A 1 86 ? 31.393 -0.006 -26.569 1.00 73.56 86 THR A N 1
ATOM 649 C CA . THR A 1 86 ? 32.785 -0.477 -26.482 1.00 73.56 86 THR A CA 1
ATOM 650 C C . THR A 1 86 ? 33.002 -1.827 -27.159 1.00 73.56 86 THR A C 1
ATOM 652 O O . THR A 1 86 ? 34.054 -2.034 -27.765 1.00 73.56 86 THR A O 1
ATOM 655 N N . GLU A 1 87 ? 32.024 -2.729 -27.093 1.00 72.38 87 GLU A N 1
ATOM 656 C CA . GLU A 1 87 ? 32.085 -4.042 -27.734 1.00 72.38 87 GLU A CA 1
ATOM 657 C C . GLU A 1 87 ? 31.974 -3.914 -29.262 1.00 72.38 87 GLU A C 1
ATOM 659 O O . GLU A 1 87 ? 32.784 -4.493 -29.986 1.00 72.38 87 GLU A O 1
ATOM 664 N N . ASP A 1 88 ? 31.081 -3.052 -29.759 1.00 70.25 88 ASP A N 1
ATOM 665 C CA . ASP A 1 88 ? 30.949 -2.736 -31.188 1.00 70.25 88 ASP A CA 1
ATOM 666 C C . ASP A 1 88 ? 32.206 -2.068 -31.768 1.00 70.25 88 ASP A C 1
ATOM 668 O O . ASP A 1 88 ? 32.589 -2.330 -32.914 1.00 70.25 88 ASP A O 1
ATOM 672 N N . ALA A 1 89 ? 32.870 -1.201 -30.997 1.00 67.06 89 ALA A N 1
ATOM 673 C CA . ALA A 1 89 ? 34.131 -0.582 -31.405 1.00 67.06 89 ALA A CA 1
ATOM 674 C C . ALA A 1 89 ? 35.274 -1.608 -31.493 1.00 67.06 89 ALA A C 1
ATOM 676 O O . ALA A 1 89 ? 36.104 -1.534 -32.403 1.00 67.06 89 ALA A O 1
ATOM 677 N N . LEU A 1 90 ? 35.294 -2.585 -30.582 1.00 69.38 90 LEU A N 1
ATOM 678 C CA . LEU A 1 90 ? 36.281 -3.660 -30.578 1.00 69.38 90 LEU A CA 1
ATOM 679 C C . LEU A 1 90 ? 36.037 -4.660 -31.718 1.00 69.38 90 LEU A C 1
ATOM 681 O O . LEU A 1 90 ? 36.989 -5.092 -32.354 1.00 69.38 90 LEU A O 1
ATOM 685 N N . ALA A 1 91 ? 34.778 -4.985 -32.023 1.00 65.69 91 ALA A N 1
ATOM 686 C CA . ALA A 1 91 ? 34.412 -5.904 -33.103 1.00 65.69 91 ALA A CA 1
ATOM 687 C C . ALA A 1 91 ? 34.641 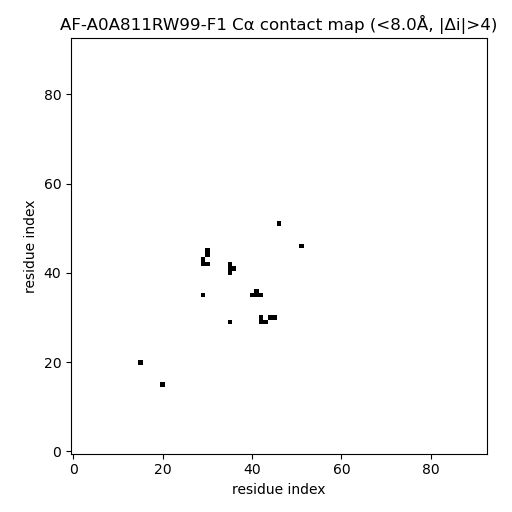-5.332 -34.518 1.00 65.69 91 ALA A C 1
ATOM 689 O O . ALA A 1 91 ? 34.686 -6.086 -35.491 1.00 65.69 91 ALA A O 1
ATOM 690 N N . LYS A 1 92 ? 34.767 -4.004 -34.652 1.00 63.47 92 LYS A N 1
ATOM 691 C CA . LYS A 1 92 ? 35.076 -3.311 -35.918 1.00 63.47 92 LYS A CA 1
ATOM 692 C C . LYS A 1 92 ? 36.572 -3.112 -36.190 1.00 63.47 92 LYS A C 1
ATOM 694 O O . LYS A 1 92 ? 36.895 -2.605 -37.266 1.00 63.47 92 LYS A O 1
ATOM 699 N N . THR A 1 93 ? 37.446 -3.456 -35.244 1.00 52.34 93 THR A N 1
ATOM 700 C CA . THR A 1 93 ? 38.910 -3.344 -35.373 1.00 52.34 93 THR A CA 1
ATOM 701 C C . THR A 1 93 ? 39.512 -4.687 -35.766 1.00 52.34 93 THR A C 1
ATOM 703 O O . THR A 1 93 ? 40.406 -4.686 -36.641 1.00 52.34 93 THR A O 1
#

pLDDT: mean 76.42, std 15.63, range [40.91, 96.31]